Protein AF-A0A8H6X858-F1 (afdb_monomer_lite)

Radius of gyration: 14.06 Å; chains: 1; bounding box: 31×29×42 Å

pLDDT: mean 76.98, std 12.79, range [41.56, 93.25]

Organism: NCBI:txid2733690

Foldseek 3Di:
DDKDQDAQAWWKWKDDPFWIWTWDWDPDDPNFTKIKIKIWGLAAPKFFPDPQKDADDPNHGTIIGMDIDRDDHRFMWDWDWDDPVQQKIWTWIARPVPRDIHGGGIMGHPPVPDDDDPDIDMDIDD

Sequence (126 aa):
MSRAIISRSNTLLLTPASGTRGLQPRRDANGKPVLCGVFSSFIAGSTMTDKNCAGGADGGPGVSCSVKWNGVYGHQYDLEVKSNGSSVWISTAVDTVTGERIHIRSYTVPASAGGIQSSQVGFVEW

Secondary structure (DSSP, 8-state):
-EE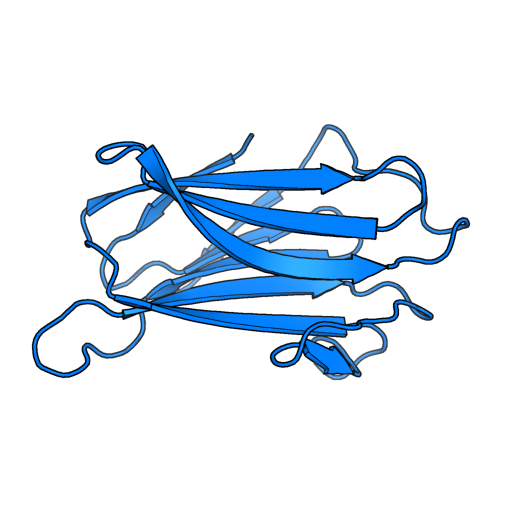EE--TT-EEEEE-TTEEEEEEEEEEETTEEEEEEEEEE--TT-B---TTEEEEETTEEEEEEEEEEE--TT-EEEEEEEE-SSSEEEEEEEETTT--EEEEEEEE--GGG----S--EEEEE-

Structure (mmCIF, N/CA/C/O backbone):
data_AF-A0A8H6X858-F1
#
_entry.id   AF-A0A8H6X858-F1
#
loop_
_atom_site.group_PDB
_atom_site.id
_atom_site.type_symbol
_atom_site.label_atom_id
_atom_site.label_alt_id
_atom_site.label_comp_id
_atom_site.label_asym_id
_atom_site.label_entity_id
_atom_site.label_seq_id
_atom_site.pdbx_PDB_ins_code
_atom_site.Cartn_x
_atom_site.Cartn_y
_atom_site.Cartn_z
_atom_site.occupancy
_atom_site.B_iso_or_equiv
_atom_site.auth_seq_id
_atom_site.auth_comp_id
_atom_site.auth_asym_id
_atom_site.auth_atom_id
_atom_site.pdbx_PDB_model_num
ATOM 1 N N . MET A 1 1 ? -9.243 5.633 -9.164 1.00 49.12 1 MET A N 1
ATOM 2 C CA . MET A 1 1 ? -9.252 5.517 -7.687 1.00 49.12 1 MET A CA 1
ATOM 3 C C . MET A 1 1 ? -10.046 4.282 -7.318 1.00 49.12 1 MET A C 1
ATOM 5 O O . MET A 1 1 ? -11.078 4.055 -7.936 1.00 49.12 1 MET A O 1
ATOM 9 N N . SER A 1 2 ? -9.559 3.493 -6.363 1.00 53.66 2 SER A N 1
ATOM 10 C CA . SER A 1 2 ? -10.304 2.360 -5.799 1.00 53.66 2 SER A CA 1
ATOM 11 C C . SER A 1 2 ? -10.755 2.689 -4.389 1.00 53.66 2 SER A C 1
ATOM 13 O O . SER A 1 2 ? -9.980 3.274 -3.632 1.00 53.66 2 SER A O 1
ATOM 15 N N . ARG A 1 3 ? -11.976 2.278 -4.047 1.00 53.69 3 ARG A N 1
ATOM 16 C CA . ARG A 1 3 ? -12.603 2.514 -2.744 1.00 53.69 3 ARG A CA 1
ATOM 17 C C . ARG A 1 3 ? -12.700 1.204 -1.973 1.00 53.69 3 ARG A C 1
ATOM 19 O O . ARG A 1 3 ? -13.053 0.185 -2.564 1.00 53.69 3 ARG A O 1
ATOM 26 N N . ALA A 1 4 ? -12.404 1.237 -0.679 1.00 56.53 4 ALA A N 1
ATOM 27 C CA . ALA A 1 4 ? -12.462 0.075 0.199 1.00 56.53 4 ALA A CA 1
ATOM 28 C C . ALA A 1 4 ? -13.241 0.408 1.472 1.00 56.53 4 ALA A C 1
ATOM 30 O O . ALA A 1 4 ? -12.915 1.384 2.141 1.00 56.53 4 ALA A O 1
ATOM 31 N N . ILE A 1 5 ? -14.219 -0.416 1.847 1.00 56.84 5 ILE A N 1
ATOM 32 C CA . ILE A 1 5 ? -14.777 -0.419 3.206 1.00 56.84 5 ILE A CA 1
ATOM 33 C C . ILE A 1 5 ? -14.198 -1.649 3.897 1.00 56.84 5 ILE A C 1
ATOM 35 O O . ILE A 1 5 ? -14.450 -2.773 3.462 1.00 56.84 5 ILE A O 1
ATOM 39 N N . ILE A 1 6 ? -13.389 -1.446 4.937 1.00 54.84 6 ILE A N 1
ATOM 40 C CA . ILE A 1 6 ? -12.726 -2.552 5.637 1.00 54.84 6 ILE A CA 1
ATOM 41 C C . ILE A 1 6 ? -13.562 -2.967 6.847 1.00 54.84 6 ILE A C 1
ATOM 43 O O . ILE A 1 6 ? -13.771 -2.188 7.781 1.00 54.84 6 ILE A O 1
ATOM 47 N N . SER A 1 7 ? -14.019 -4.218 6.830 1.00 52.16 7 SER A N 1
ATOM 48 C CA . SER A 1 7 ? -14.577 -4.917 7.989 1.00 52.16 7 SER A CA 1
ATOM 49 C C . SER A 1 7 ? -13.502 -5.814 8.622 1.00 52.16 7 SER A C 1
ATOM 51 O O . SER A 1 7 ? -12.459 -6.069 8.020 1.00 52.16 7 SER A O 1
ATOM 53 N N . ARG A 1 8 ? -13.754 -6.324 9.836 1.00 50.19 8 ARG A N 1
ATOM 54 C CA . ARG A 1 8 ? -12.832 -7.198 10.595 1.00 50.19 8 ARG A CA 1
ATOM 55 C C . ARG A 1 8 ? -12.394 -8.478 9.859 1.00 50.19 8 ARG A C 1
ATOM 57 O O . ARG A 1 8 ? -11.476 -9.135 10.336 1.00 50.19 8 ARG A O 1
ATOM 64 N N . SER A 1 9 ? -13.031 -8.828 8.742 1.00 41.56 9 SER A N 1
ATOM 65 C CA . SER A 1 9 ? -12.867 -10.122 8.072 1.00 41.56 9 SER A CA 1
ATOM 66 C C . SER A 1 9 ? -12.452 -10.026 6.602 1.00 41.56 9 SER A C 1
ATOM 68 O O . SER A 1 9 ? -12.283 -11.063 5.979 1.00 41.56 9 SER A O 1
ATOM 70 N N . ASN A 1 10 ? -12.280 -8.822 6.040 1.00 48.41 10 ASN A N 1
ATOM 71 C CA . ASN A 1 10 ? -12.105 -8.665 4.595 1.00 48.41 10 ASN A CA 1
ATOM 72 C C . ASN A 1 10 ? -10.765 -8.002 4.265 1.00 48.41 10 ASN A C 1
ATOM 74 O O . ASN A 1 10 ? -10.566 -6.818 4.546 1.00 48.41 10 ASN A O 1
ATOM 78 N N . THR A 1 11 ? -9.874 -8.745 3.609 1.00 54.16 11 THR A N 1
ATOM 79 C CA . THR A 1 11 ? -8.698 -8.186 2.934 1.00 54.16 11 THR A CA 1
ATOM 80 C C . THR A 1 11 ? -9.106 -7.708 1.550 1.00 54.16 11 THR A C 1
ATOM 82 O O . THR A 1 11 ? -9.585 -8.514 0.764 1.00 54.16 11 THR A O 1
ATOM 85 N N . LEU A 1 12 ? -8.895 -6.433 1.214 1.00 54.31 12 LEU A N 1
ATOM 86 C CA . LEU A 1 12 ? -9.036 -5.969 -0.170 1.00 54.31 12 LEU A CA 1
ATOM 87 C C . LEU A 1 12 ? -7.662 -5.912 -0.819 1.00 54.31 12 LEU A C 1
ATOM 89 O O . LEU A 1 12 ? -6.816 -5.166 -0.335 1.00 54.31 12 LEU A O 1
ATOM 93 N N . LEU A 1 13 ? -7.476 -6.604 -1.940 1.00 54.09 13 LEU A N 1
ATOM 94 C CA . LEU A 1 13 ? -6.294 -6.486 -2.792 1.00 54.09 13 LEU A CA 1
ATOM 95 C C . LEU A 1 13 ? -6.694 -6.004 -4.188 1.00 54.09 13 LEU A C 1
ATOM 97 O O . LEU A 1 13 ? -7.666 -6.468 -4.774 1.00 54.09 13 LEU A O 1
ATOM 101 N N . LEU A 1 14 ? -5.926 -5.057 -4.712 1.00 54.25 14 LEU A N 1
ATOM 102 C CA . LEU A 1 14 ? -6.027 -4.472 -6.040 1.00 54.25 14 LEU A CA 1
ATOM 103 C C . LEU A 1 14 ? -4.785 -4.862 -6.827 1.00 54.25 14 LEU A C 1
ATOM 105 O O . LEU A 1 14 ? -3.671 -4.521 -6.428 1.00 54.25 14 LEU A O 1
ATOM 109 N N . THR A 1 15 ? -4.982 -5.534 -7.950 1.00 52.56 15 THR A N 1
ATOM 110 C CA . THR A 1 15 ? -3.922 -5.945 -8.866 1.00 52.56 15 THR A CA 1
ATOM 111 C C . THR A 1 15 ? -4.066 -5.207 -10.195 1.00 52.56 15 THR A C 1
ATOM 113 O O . THR A 1 15 ? -4.979 -5.485 -10.975 1.00 52.56 15 THR A O 1
ATOM 116 N N . PRO A 1 16 ? -3.194 -4.242 -10.522 1.00 52.09 16 PRO A N 1
ATOM 117 C CA . PRO A 1 16 ? -2.705 -4.156 -11.890 1.00 52.09 16 PRO A CA 1
ATOM 118 C C . PRO A 1 16 ? -1.781 -5.361 -12.132 1.00 52.09 16 PRO A C 1
ATOM 120 O O . PRO A 1 16 ? -1.139 -5.828 -11.197 1.00 52.09 16 PRO A O 1
ATOM 123 N N . ALA A 1 17 ? -1.683 -5.862 -13.363 1.00 52.41 17 ALA A N 1
ATOM 124 C CA . ALA A 1 17 ? -0.980 -7.103 -13.739 1.00 52.41 17 ALA A CA 1
ATOM 125 C C . ALA A 1 17 ? 0.503 -7.238 -13.291 1.00 52.41 17 ALA A C 1
ATOM 127 O O . ALA A 1 17 ? 1.142 -8.247 -13.566 1.00 52.41 17 ALA A O 1
ATOM 128 N N . SER A 1 18 ? 1.067 -6.237 -12.614 1.00 63.69 18 SER A N 1
ATOM 129 C CA . SER A 1 18 ? 2.474 -6.135 -12.226 1.00 63.69 18 SER A CA 1
ATOM 130 C C . SER A 1 18 ? 2.687 -5.812 -10.734 1.00 63.69 18 SER A C 1
ATOM 132 O O . SER A 1 18 ? 3.804 -5.498 -10.330 1.00 63.69 18 SER A O 1
ATOM 134 N N . GLY A 1 19 ? 1.644 -5.882 -9.897 1.00 69.88 19 GLY A N 1
ATOM 135 C CA . GLY A 1 19 ? 1.755 -5.663 -8.451 1.00 69.88 19 GLY A CA 1
ATOM 136 C C . GLY A 1 19 ? 0.430 -5.820 -7.706 1.00 69.88 19 GLY A C 1
ATOM 137 O O . GLY A 1 19 ? -0.625 -5.941 -8.318 1.00 69.88 19 GLY A O 1
ATOM 138 N N . THR A 1 20 ? 0.466 -5.777 -6.378 1.00 71.50 20 THR A N 1
ATOM 139 C CA . THR A 1 20 ? -0.728 -5.777 -5.517 1.00 71.50 20 THR A CA 1
ATOM 140 C C . THR A 1 20 ? -0.736 -4.533 -4.644 1.00 71.50 20 THR A C 1
ATOM 142 O O . THR A 1 20 ? 0.307 -4.014 -4.257 1.00 71.50 20 THR A O 1
ATOM 145 N N . ARG A 1 21 ? -1.911 -4.040 -4.265 1.00 78.50 21 ARG A N 1
ATOM 146 C CA . ARG A 1 21 ? -2.037 -3.199 -3.070 1.00 78.50 21 ARG A CA 1
ATOM 147 C C . ARG A 1 21 ? -3.360 -3.379 -2.392 1.00 78.50 21 ARG A C 1
ATOM 149 O O . ARG A 1 21 ? -4.360 -3.633 -3.044 1.00 78.50 21 ARG A O 1
ATOM 156 N N . GLY A 1 22 ? -3.371 -3.177 -1.091 1.00 80.56 22 GLY A N 1
ATOM 157 C CA . GLY A 1 22 ? -4.539 -3.519 -0.324 1.00 80.56 22 GLY A CA 1
ATOM 158 C C . GLY A 1 22 ? -4.523 -3.043 1.100 1.00 80.56 22 GLY A C 1
ATOM 159 O O . GLY A 1 22 ? -3.533 -2.498 1.585 1.00 80.56 22 GLY A O 1
ATOM 160 N N . LEU A 1 23 ? -5.643 -3.299 1.757 1.00 83.88 23 LEU A N 1
ATOM 161 C CA . LEU A 1 23 ? -5.829 -3.122 3.185 1.00 83.88 23 LEU A CA 1
ATOM 162 C C . LEU A 1 23 ? -6.236 -4.464 3.773 1.00 83.88 23 LEU A C 1
ATOM 164 O O . LEU A 1 23 ? -7.170 -5.106 3.295 1.00 83.88 23 LEU A O 1
ATOM 168 N N . GLN A 1 24 ? -5.517 -4.864 4.810 1.00 85.56 24 GLN A N 1
ATOM 169 C CA . GLN A 1 24 ? -5.714 -6.104 5.540 1.00 85.56 24 GLN A CA 1
ATOM 170 C C . GLN A 1 24 ? -6.048 -5.763 6.995 1.00 85.56 24 GLN A C 1
ATOM 172 O O . GLN A 1 24 ? -5.217 -5.126 7.657 1.00 85.56 24 GLN A O 1
ATOM 177 N N . PRO A 1 25 ? -7.210 -6.170 7.531 1.00 84.38 25 PRO A N 1
ATOM 178 C CA . PRO A 1 25 ? -7.429 -6.126 8.968 1.00 84.38 25 PRO A CA 1
ATOM 179 C C . PRO A 1 25 ? -6.389 -7.015 9.666 1.00 84.38 25 PRO A C 1
ATOM 181 O O . PRO A 1 25 ? -6.041 -8.103 9.202 1.00 84.38 25 PRO A O 1
ATOM 184 N N . ARG A 1 26 ? -5.837 -6.539 10.780 1.00 85.50 26 ARG A N 1
ATOM 185 C CA . ARG A 1 26 ? -4.947 -7.307 11.657 1.00 85.50 26 ARG A CA 1
ATOM 186 C C . ARG A 1 26 ? -5.589 -7.423 13.030 1.00 85.50 26 ARG A C 1
ATOM 188 O O . ARG A 1 26 ? -6.529 -6.705 13.357 1.00 85.50 26 ARG A O 1
ATOM 195 N N . ARG A 1 27 ? -5.051 -8.327 13.852 1.00 84.50 27 ARG A N 1
ATOM 196 C CA . ARG A 1 27 ? -5.462 -8.436 15.252 1.00 84.50 27 ARG A CA 1
ATOM 197 C C . ARG A 1 27 ? -5.355 -7.065 15.920 1.00 84.50 27 ARG A C 1
ATOM 199 O O . ARG A 1 27 ? -4.312 -6.418 15.818 1.00 84.50 27 ARG A O 1
ATOM 206 N N . ASP A 1 28 ? -6.429 -6.674 16.599 1.00 84.94 28 ASP A N 1
ATOM 207 C CA . ASP A 1 28 ? -6.489 -5.435 17.366 1.00 84.94 28 ASP A CA 1
ATOM 208 C C . ASP A 1 28 ? -5.295 -5.352 18.333 1.00 84.94 28 ASP A C 1
ATOM 210 O O . ASP A 1 28 ? -4.882 -6.350 18.936 1.00 84.94 28 ASP A O 1
ATOM 214 N N . ALA A 1 29 ? -4.745 -4.151 18.491 1.00 85.12 29 ALA A N 1
ATOM 215 C CA . ALA A 1 29 ? -3.643 -3.873 19.404 1.00 85.12 29 ALA A CA 1
ATOM 216 C C . ALA A 1 29 ? -4.070 -2.774 20.375 1.00 85.12 29 ALA A C 1
ATOM 218 O O . ALA A 1 29 ? -4.596 -1.743 19.962 1.00 85.12 29 ALA A O 1
ATOM 219 N N . ASN A 1 30 ? -3.860 -2.993 21.676 1.00 86.19 30 ASN A N 1
ATOM 220 C CA . ASN A 1 30 ? -4.237 -2.042 22.731 1.00 86.19 30 ASN A CA 1
ATOM 221 C C . ASN A 1 30 ? -5.712 -1.591 22.645 1.00 86.19 30 ASN A C 1
ATOM 223 O O . ASN A 1 30 ? -6.023 -0.417 22.834 1.00 86.19 30 ASN A O 1
ATOM 227 N N . GLY A 1 31 ? -6.611 -2.522 22.300 1.00 83.19 31 GLY A N 1
ATOM 228 C CA . GLY A 1 31 ? -8.047 -2.259 22.151 1.00 83.19 31 GLY A CA 1
ATOM 229 C C . GLY A 1 31 ? -8.438 -1.462 20.901 1.00 83.19 31 GLY A C 1
ATOM 230 O O . GLY A 1 31 ? -9.594 -1.063 20.789 1.00 83.19 31 GLY A O 1
ATOM 231 N N . LYS A 1 32 ? -7.508 -1.217 19.967 1.00 84.25 32 LYS A N 1
ATOM 232 C CA . LYS A 1 32 ? -7.755 -0.456 18.735 1.00 84.25 32 LYS A CA 1
ATOM 233 C C . LYS A 1 32 ? -7.669 -1.349 17.492 1.00 84.25 32 LYS A C 1
ATOM 235 O O . LYS A 1 32 ? -6.786 -2.212 17.443 1.00 84.25 32 LYS A O 1
ATOM 240 N N . PRO A 1 33 ? -8.532 -1.130 16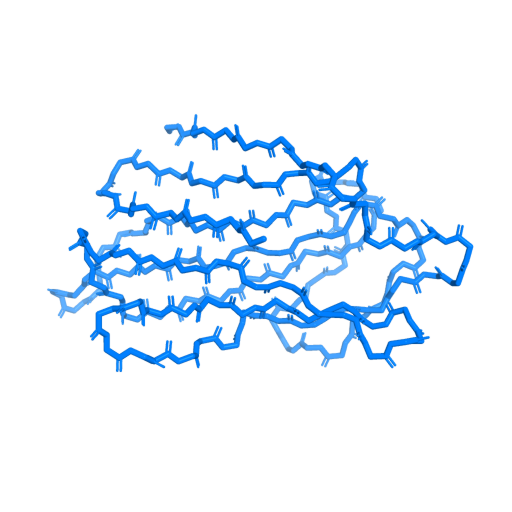.480 1.00 85.81 33 PRO A N 1
ATOM 241 C CA . PRO A 1 33 ? -8.390 -1.752 15.168 1.00 85.81 33 PRO A CA 1
ATOM 242 C C . PRO A 1 33 ? -7.020 -1.466 14.561 1.00 85.81 33 PRO A C 1
ATOM 244 O O . PRO A 1 33 ? -6.577 -0.317 14.534 1.00 85.81 33 PRO A O 1
ATOM 247 N N . VAL A 1 34 ? -6.369 -2.498 14.029 1.00 89.69 34 VAL A N 1
ATOM 248 C CA . VAL A 1 34 ? -5.112 -2.341 13.294 1.00 89.69 34 VAL A CA 1
ATOM 249 C C . VAL A 1 34 ? -5.361 -2.667 11.835 1.00 89.69 34 VAL A C 1
ATOM 251 O O . VAL A 1 34 ? -5.735 -3.788 11.493 1.00 89.69 34 VAL A O 1
ATOM 254 N N . LEU A 1 35 ? -5.109 -1.693 10.968 1.00 90.00 35 LEU A N 1
ATOM 255 C CA . LEU A 1 35 ? -5.103 -1.897 9.528 1.00 90.00 35 LEU A CA 1
ATOM 256 C C . LEU A 1 35 ? -3.664 -2.064 9.056 1.00 90.00 35 LEU A C 1
ATOM 258 O O . LEU A 1 35 ? -2.756 -1.381 9.530 1.00 90.00 35 LEU A O 1
ATOM 262 N N . CYS A 1 36 ? -3.457 -2.993 8.128 1.00 89.81 36 CYS A N 1
ATOM 263 C CA . CYS A 1 36 ? -2.198 -3.178 7.432 1.00 89.81 36 CYS A CA 1
ATOM 264 C C . CYS A 1 36 ? -2.381 -2.848 5.955 1.00 89.81 36 CYS A C 1
ATOM 266 O O . CYS A 1 36 ? -3.058 -3.571 5.230 1.00 89.81 36 CYS A O 1
ATOM 268 N N . GLY A 1 37 ? -1.748 -1.775 5.507 1.00 88.44 37 GLY A N 1
ATOM 269 C CA . GLY A 1 37 ? -1.628 -1.458 4.095 1.00 88.44 37 GLY A CA 1
ATOM 270 C C . GLY A 1 37 ? -0.525 -2.304 3.490 1.00 88.44 37 GLY A C 1
ATOM 271 O O . GLY A 1 37 ? 0.569 -2.363 4.053 1.00 88.44 37 GLY A O 1
ATOM 272 N N . VAL A 1 38 ? -0.806 -2.951 2.368 1.00 87.88 38 VAL A N 1
ATOM 273 C CA . VAL A 1 38 ? 0.176 -3.703 1.586 1.00 87.88 38 VAL A CA 1
ATOM 274 C C . VAL A 1 38 ? 0.327 -3.062 0.218 1.00 87.88 38 VAL A C 1
ATOM 276 O O . VAL A 1 38 ? -0.642 -2.554 -0.349 1.00 87.88 38 VAL A O 1
ATOM 279 N N . PHE A 1 39 ? 1.551 -3.043 -0.294 1.00 86.56 39 PHE A N 1
ATOM 280 C CA . PHE A 1 39 ? 1.854 -2.565 -1.633 1.00 86.56 39 PHE A CA 1
ATOM 281 C C . PHE A 1 39 ? 3.067 -3.313 -2.173 1.00 86.56 39 PHE A C 1
ATOM 283 O O . PHE A 1 39 ? 4.173 -3.127 -1.674 1.00 86.56 39 PHE A O 1
ATOM 290 N N . SER A 1 40 ? 2.863 -4.141 -3.187 1.00 85.19 40 SER A N 1
ATOM 291 C CA . SER A 1 40 ? 3.917 -4.942 -3.794 1.00 85.19 40 SER A CA 1
ATOM 292 C C . SER A 1 40 ? 4.031 -4.670 -5.289 1.00 85.19 40 SER A C 1
ATOM 294 O O . SER A 1 40 ? 3.064 -4.295 -5.956 1.00 85.19 40 SER A O 1
ATOM 296 N N . SER A 1 41 ? 5.239 -4.847 -5.805 1.00 84.94 41 SER A N 1
ATOM 297 C CA . SER A 1 41 ? 5.576 -4.916 -7.222 1.00 84.94 41 SER A CA 1
ATOM 298 C C . SER A 1 41 ? 6.089 -6.317 -7.507 1.00 84.94 41 SER A C 1
ATOM 300 O O . SER A 1 41 ? 6.969 -6.789 -6.790 1.00 84.94 41 SER A O 1
ATOM 302 N N . PHE A 1 42 ? 5.595 -6.944 -8.570 1.00 83.69 42 PHE A N 1
ATOM 303 C CA . PHE A 1 42 ? 6.127 -8.206 -9.100 1.00 83.69 42 PHE A CA 1
ATOM 304 C C . PHE A 1 42 ? 7.129 -7.973 -10.240 1.00 83.69 42 PHE A C 1
ATOM 306 O O . PHE A 1 42 ? 7.561 -8.904 -10.916 1.00 83.69 42 PHE A O 1
ATOM 313 N N . ILE A 1 43 ? 7.483 -6.710 -10.497 1.00 81.88 43 ILE A N 1
ATOM 314 C CA . ILE A 1 43 ? 8.374 -6.337 -11.591 1.00 81.88 43 ILE A CA 1
ATOM 315 C C . ILE A 1 43 ? 9.819 -6.539 -11.142 1.00 81.88 43 ILE A C 1
ATOM 317 O O . ILE A 1 43 ? 10.307 -5.856 -10.234 1.00 81.88 43 ILE A O 1
ATOM 321 N N . ALA A 1 44 ? 10.524 -7.447 -11.814 1.00 83.56 44 ALA A N 1
ATOM 322 C CA . ALA A 1 44 ? 11.952 -7.650 -11.612 1.00 83.56 44 ALA A CA 1
ATOM 323 C C . ALA A 1 44 ? 12.738 -6.349 -11.851 1.00 83.56 44 ALA A C 1
ATOM 325 O O . ALA A 1 44 ? 12.452 -5.598 -12.780 1.00 83.56 44 ALA A O 1
ATOM 326 N N . GLY A 1 45 ? 13.726 -6.075 -10.996 1.00 82.50 45 GLY A N 1
ATOM 327 C CA . GLY A 1 45 ? 14.482 -4.818 -11.027 1.00 82.50 45 GLY A CA 1
ATOM 328 C C . GLY A 1 45 ? 13.787 -3.643 -10.332 1.00 82.50 45 GLY A C 1
ATOM 329 O O . GLY A 1 45 ? 14.328 -2.539 -10.342 1.00 82.50 45 GLY A O 1
ATOM 330 N N . SER A 1 46 ? 12.622 -3.858 -9.706 1.00 85.62 46 SER A N 1
ATOM 331 C CA . SER A 1 46 ? 12.055 -2.864 -8.792 1.00 85.62 46 SER A CA 1
ATOM 332 C C . SER A 1 46 ? 12.994 -2.633 -7.609 1.00 85.62 46 SER A C 1
ATOM 334 O O . SER A 1 46 ? 13.552 -3.577 -7.052 1.00 85.62 46 SER A O 1
ATOM 336 N N . THR A 1 47 ? 13.149 -1.375 -7.215 1.00 85.25 47 THR A N 1
ATOM 337 C CA . THR A 1 47 ? 13.979 -0.955 -6.083 1.00 85.25 47 THR A CA 1
ATOM 338 C C . THR A 1 47 ? 13.145 -0.173 -5.080 1.00 85.25 47 THR A C 1
ATOM 340 O O . THR A 1 47 ? 12.063 0.326 -5.391 1.00 85.25 47 THR A O 1
ATOM 343 N N . MET A 1 48 ? 13.634 -0.072 -3.852 1.00 81.56 48 MET A N 1
ATOM 344 C CA . MET A 1 48 ? 12.930 0.570 -2.753 1.00 81.56 48 MET A CA 1
ATOM 345 C C . MET A 1 48 ? 13.901 1.335 -1.868 1.00 81.56 48 MET A C 1
ATOM 347 O O . MET A 1 48 ? 15.026 0.902 -1.633 1.00 81.56 48 MET A O 1
ATOM 351 N N . THR A 1 49 ? 13.436 2.467 -1.356 1.00 72.31 49 THR A N 1
ATOM 352 C CA . THR A 1 49 ? 14.150 3.289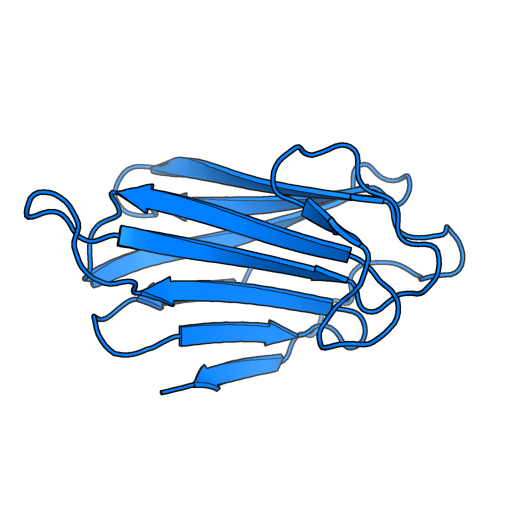 -0.367 1.00 72.31 49 THR A CA 1
ATOM 353 C C . THR A 1 49 ? 13.435 3.304 0.983 1.00 72.31 49 THR A C 1
ATOM 355 O O . THR A 1 49 ? 13.958 3.813 1.971 1.00 72.31 49 THR A O 1
ATOM 358 N N . ASP A 1 50 ? 12.234 2.732 1.039 1.00 75.81 50 ASP A N 1
ATOM 359 C CA . ASP A 1 50 ? 11.342 2.795 2.183 1.00 75.81 50 ASP A CA 1
ATOM 360 C C . ASP A 1 50 ? 11.639 1.687 3.206 1.00 75.81 50 ASP A C 1
ATOM 362 O O . ASP A 1 50 ? 11.674 0.501 2.879 1.00 75.81 50 ASP A O 1
ATOM 366 N N . LYS A 1 51 ? 11.771 2.056 4.486 1.00 81.12 51 LYS A N 1
ATOM 367 C CA . LYS A 1 51 ? 12.243 1.157 5.563 1.00 81.12 51 LYS A CA 1
ATOM 368 C C . LYS A 1 51 ? 11.353 -0.058 5.863 1.00 81.12 51 LYS A C 1
ATOM 370 O O . LYS A 1 51 ? 11.764 -0.941 6.605 1.00 81.12 51 LYS A O 1
ATOM 375 N N . ASN A 1 52 ? 10.113 -0.069 5.372 1.00 81.38 52 ASN A N 1
ATOM 376 C CA . ASN A 1 52 ? 9.181 -1.188 5.570 1.00 81.38 52 ASN A CA 1
ATOM 377 C C . ASN A 1 52 ? 8.889 -1.935 4.262 1.00 81.38 52 ASN A C 1
ATOM 379 O O . ASN A 1 52 ? 7.848 -2.584 4.136 1.00 81.38 52 ASN A O 1
ATOM 383 N N . CYS A 1 53 ? 9.783 -1.791 3.286 1.00 85.19 53 CYS A N 1
ATOM 384 C CA . CYS A 1 53 ? 9.805 -2.586 2.075 1.00 85.19 53 CYS A CA 1
ATOM 385 C C . CYS A 1 53 ? 10.924 -3.624 2.161 1.00 85.19 53 CYS A C 1
ATOM 387 O O . CYS A 1 53 ? 12.014 -3.341 2.654 1.00 85.19 53 CYS A O 1
ATOM 389 N N . ALA A 1 54 ? 10.650 -4.817 1.655 1.00 85.31 54 ALA A 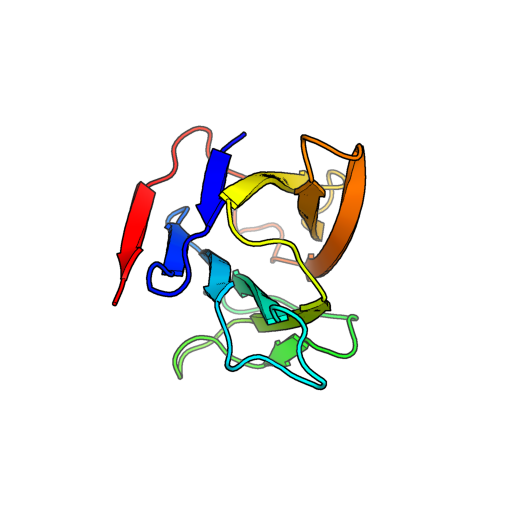N 1
ATOM 390 C CA . ALA A 1 54 ? 11.601 -5.907 1.534 1.00 85.31 54 ALA A CA 1
ATOM 391 C C . ALA A 1 54 ? 11.699 -6.355 0.074 1.00 85.31 54 ALA A C 1
ATOM 393 O O . ALA A 1 54 ? 10.773 -6.155 -0.718 1.00 85.31 54 ALA A O 1
ATOM 394 N N . GLY A 1 55 ? 12.858 -6.910 -0.285 1.00 84.38 55 GLY A N 1
ATOM 395 C CA . GLY A 1 55 ? 13.087 -7.454 -1.617 1.00 84.38 55 GLY A CA 1
ATOM 396 C C . GLY A 1 55 ? 12.277 -8.729 -1.812 1.00 84.38 55 GLY A C 1
ATOM 397 O O . GLY A 1 55 ? 12.148 -9.533 -0.890 1.00 84.38 55 GLY A O 1
ATOM 398 N N . GLY A 1 56 ? 11.759 -8.899 -3.020 1.00 78.56 56 GLY A N 1
ATOM 399 C CA . GLY A 1 56 ? 10.888 -10.000 -3.397 1.00 78.56 56 GLY A CA 1
ATOM 400 C C . GLY A 1 56 ? 9.408 -9.736 -3.122 1.00 78.56 56 GLY A C 1
ATOM 401 O O . GLY A 1 56 ? 9.023 -8.919 -2.280 1.00 78.56 56 GLY A O 1
ATOM 402 N N . ALA A 1 57 ? 8.564 -10.434 -3.871 1.00 77.06 57 ALA A N 1
ATOM 403 C CA . ALA A 1 57 ? 7.120 -10.415 -3.711 1.00 77.06 57 ALA A CA 1
ATOM 404 C C . ALA A 1 57 ? 6.555 -11.805 -3.991 1.00 77.06 57 ALA A C 1
ATOM 406 O O . ALA A 1 57 ? 6.863 -12.404 -5.017 1.00 77.06 57 ALA A O 1
ATOM 407 N N . ASP A 1 58 ? 5.809 -12.340 -3.023 1.00 70.00 58 ASP A N 1
ATOM 408 C CA . ASP A 1 58 ? 5.226 -13.689 -3.043 1.00 70.00 58 ASP A CA 1
ATOM 409 C C . ASP A 1 58 ? 6.238 -14.801 -3.392 1.00 70.00 58 ASP A C 1
ATOM 411 O O . ASP A 1 58 ? 5.948 -15.746 -4.119 1.00 70.00 58 ASP A O 1
ATOM 415 N N . GLY A 1 59 ? 7.470 -14.674 -2.882 1.00 74.06 59 GLY A N 1
ATOM 416 C CA . GLY A 1 59 ? 8.572 -15.612 -3.142 1.00 74.06 59 GLY A CA 1
ATOM 417 C C . GLY A 1 59 ? 9.276 -15.425 -4.493 1.00 74.06 59 GLY A C 1
ATOM 418 O O . GLY A 1 59 ? 10.276 -16.091 -4.753 1.00 74.06 59 GLY A O 1
ATOM 419 N N . GLY A 1 60 ? 8.794 -14.508 -5.334 1.00 80.69 60 GLY A N 1
ATOM 420 C CA . GLY A 1 60 ? 9.383 -14.136 -6.617 1.00 80.69 60 GLY A CA 1
ATOM 421 C C . GLY A 1 60 ? 10.146 -12.803 -6.589 1.00 80.69 60 GLY A C 1
ATOM 422 O O . GLY A 1 60 ? 10.275 -12.165 -5.539 1.00 80.69 60 GLY A O 1
ATOM 423 N N . PRO A 1 61 ? 10.671 -12.359 -7.746 1.00 81.88 61 PRO A N 1
ATOM 424 C CA . PRO A 1 61 ? 11.345 -11.070 -7.879 1.00 81.88 61 PRO A CA 1
ATOM 425 C C . PRO A 1 61 ? 10.372 -9.901 -7.674 1.00 81.88 61 PRO A C 1
ATOM 427 O O . PRO A 1 61 ? 9.193 -9.993 -8.002 1.00 81.88 61 PRO A O 1
ATOM 430 N N . GLY A 1 62 ? 10.883 -8.775 -7.171 1.00 85.62 62 GLY A N 1
ATOM 431 C CA . GLY A 1 62 ? 10.084 -7.570 -6.967 1.00 85.62 62 GLY A CA 1
ATOM 432 C C . GLY A 1 62 ? 10.338 -6.908 -5.620 1.00 85.62 62 GLY A C 1
ATOM 433 O O . GLY A 1 62 ? 11.429 -7.018 -5.061 1.00 85.62 62 GLY A O 1
ATOM 434 N N . VAL A 1 63 ? 9.328 -6.210 -5.112 1.00 87.25 63 VAL A N 1
ATOM 435 C CA . VAL A 1 63 ? 9.365 -5.498 -3.829 1.00 87.25 63 VAL A CA 1
ATOM 436 C C . VAL A 1 63 ? 8.038 -5.703 -3.124 1.00 87.25 63 VAL A C 1
ATOM 438 O O . VAL A 1 63 ? 6.993 -5.529 -3.743 1.00 87.25 63 VAL A O 1
ATOM 441 N N . SER A 1 64 ? 8.071 -5.986 -1.826 1.00 88.12 64 SER A N 1
ATOM 442 C CA . SER A 1 64 ? 6.879 -6.019 -0.979 1.00 88.12 64 SER A CA 1
ATOM 443 C C . SER A 1 64 ? 6.988 -5.007 0.137 1.00 88.12 64 SER A C 1
ATOM 445 O O . SER A 1 64 ? 7.945 -5.022 0.907 1.00 88.12 64 SER A O 1
ATOM 447 N N . CYS A 1 65 ? 5.984 -4.152 0.262 1.00 88.12 65 CYS A N 1
ATOM 448 C CA . CYS A 1 65 ? 5.920 -3.128 1.286 1.00 88.12 65 CYS A CA 1
ATOM 449 C C . CYS A 1 65 ? 4.690 -3.312 2.166 1.00 88.12 65 CYS A C 1
ATOM 451 O O . CYS A 1 65 ? 3.600 -3.614 1.675 1.00 88.12 65 CYS A O 1
ATOM 453 N N . SER A 1 66 ? 4.838 -3.053 3.465 1.00 88.88 66 SER A N 1
ATOM 454 C CA . SER A 1 66 ? 3.683 -2.987 4.358 1.00 88.88 66 SER A CA 1
ATOM 455 C C . SER A 1 66 ? 3.812 -1.919 5.440 1.00 88.88 66 SER A C 1
ATOM 457 O O . SER A 1 66 ? 4.906 -1.548 5.867 1.00 88.88 66 SER A O 1
ATOM 459 N N . VAL A 1 67 ? 2.674 -1.399 5.891 1.00 90.88 67 VAL A N 1
ATOM 460 C CA . VAL A 1 67 ? 2.595 -0.529 7.067 1.00 90.88 67 VAL A CA 1
ATOM 461 C C . VAL A 1 67 ? 1.382 -0.893 7.896 1.00 90.88 67 VAL A C 1
ATOM 463 O O . VAL A 1 67 ? 0.320 -1.165 7.348 1.00 90.88 67 VAL A O 1
ATOM 466 N N . LYS A 1 68 ? 1.537 -0.859 9.219 1.00 91.19 68 LYS A N 1
ATOM 467 C CA . LYS A 1 68 ? 0.433 -0.986 10.167 1.00 91.19 68 LYS A CA 1
ATOM 468 C C . LYS A 1 68 ? 0.141 0.367 10.801 1.00 91.19 68 LYS A C 1
ATOM 470 O O . LYS A 1 68 ? 1.077 1.078 11.164 1.00 91.19 68 LYS A O 1
ATOM 475 N N . TRP A 1 69 ? -1.133 0.692 10.965 1.00 90.94 69 TRP A N 1
ATOM 476 C CA . TRP A 1 69 ? -1.590 1.844 11.739 1.00 90.94 69 TRP A CA 1
ATOM 477 C C . TRP A 1 69 ? -2.876 1.502 12.489 1.00 90.94 69 TRP A C 1
ATOM 479 O O . TRP A 1 69 ? -3.544 0.511 12.183 1.00 90.94 69 TRP A O 1
ATOM 489 N N . ASN A 1 70 ? -3.214 2.331 13.475 1.00 91.38 70 ASN A N 1
ATOM 490 C CA . ASN A 1 70 ? -4.502 2.240 14.150 1.00 91.38 70 ASN A CA 1
ATOM 491 C C . ASN A 1 70 ? -5.560 2.875 13.244 1.00 91.38 70 ASN A C 1
ATOM 493 O O . ASN A 1 70 ? -5.586 4.095 13.111 1.00 91.38 70 ASN A O 1
ATOM 497 N N . GLY A 1 71 ? -6.374 2.049 12.592 1.00 86.00 71 GLY A N 1
ATOM 498 C CA . GLY A 1 71 ? -7.465 2.502 11.727 1.00 86.00 71 GLY A CA 1
ATOM 499 C C . GLY A 1 71 ? -8.816 2.446 12.433 1.00 86.00 71 GLY A C 1
ATOM 500 O O . GLY A 1 71 ? -8.899 2.136 13.623 1.00 86.00 71 GLY A O 1
ATOM 501 N N . VAL A 1 72 ? -9.889 2.698 11.685 1.00 86.81 72 VAL A N 1
ATOM 502 C CA . VAL A 1 72 ? -11.264 2.548 12.175 1.00 86.81 72 VAL A CA 1
ATOM 503 C C . VAL A 1 72 ? -12.023 1.603 11.250 1.00 86.81 72 VAL A C 1
ATOM 505 O O . VAL A 1 72 ? -12.125 1.831 10.047 1.00 86.81 72 VAL A O 1
ATOM 508 N N . TYR A 1 73 ? -12.550 0.505 11.798 1.00 82.19 73 TYR A N 1
ATOM 509 C CA . TYR A 1 73 ? -13.394 -0.401 11.016 1.00 82.19 73 TYR A CA 1
ATOM 510 C C . TYR A 1 73 ? -14.694 0.294 10.603 1.00 82.19 73 TYR A C 1
ATOM 512 O O . TYR A 1 73 ? -15.265 1.061 11.373 1.00 82.19 73 TYR A O 1
ATOM 520 N N . GLY A 1 74 ? -15.169 0.005 9.391 1.00 80.38 74 GLY A N 1
ATOM 521 C CA . GLY A 1 74 ? -16.367 0.630 8.825 1.00 80.38 74 GLY A CA 1
ATOM 522 C C . GLY A 1 74 ? -16.131 2.004 8.193 1.00 80.38 74 GLY A C 1
ATOM 523 O O . GLY A 1 74 ? -16.988 2.460 7.439 1.00 80.38 74 GLY A O 1
ATOM 524 N N . HIS A 1 75 ? -14.973 2.636 8.413 1.00 87.31 75 HIS A N 1
ATOM 525 C CA . HIS A 1 75 ? -14.567 3.775 7.593 1.00 87.31 75 HIS A CA 1
ATOM 526 C C . HIS A 1 75 ? -14.256 3.308 6.169 1.00 87.31 75 HIS A C 1
ATOM 528 O O . HIS A 1 75 ? -13.747 2.202 5.942 1.00 87.31 75 HIS A O 1
ATOM 534 N N . GLN A 1 76 ? -14.561 4.177 5.208 1.00 84.00 76 GLN A N 1
ATOM 535 C CA . GLN A 1 76 ? -14.115 3.996 3.840 1.00 84.00 76 GLN A CA 1
ATOM 536 C C . GLN A 1 76 ? -12.715 4.597 3.681 1.00 84.00 76 GLN A C 1
ATOM 538 O O . GLN A 1 76 ? -12.440 5.710 4.128 1.00 84.00 76 GLN A O 1
ATOM 543 N N . TYR A 1 77 ? -11.843 3.844 3.019 1.00 85.38 77 TYR A N 1
ATOM 544 C CA . TYR A 1 77 ? -10.497 4.260 2.667 1.00 85.38 77 TYR A CA 1
ATOM 545 C C . TYR A 1 77 ? -10.315 4.227 1.150 1.00 85.38 77 TYR A C 1
ATOM 547 O O . TYR A 1 77 ? -10.537 3.198 0.502 1.00 85.38 77 TYR A O 1
ATOM 555 N N . ASP A 1 78 ? -9.866 5.342 0.584 1.00 85.88 78 ASP A N 1
ATOM 556 C CA . ASP A 1 78 ? -9.471 5.429 -0.816 1.00 85.88 78 ASP A CA 1
ATOM 557 C C . ASP A 1 78 ? -7.989 5.053 -0.943 1.00 85.88 78 ASP A C 1
ATOM 559 O O . ASP A 1 78 ? -7.123 5.611 -0.266 1.00 85.88 78 ASP A O 1
ATOM 563 N N . LEU A 1 79 ? -7.686 4.088 -1.816 1.00 82.50 79 LEU A N 1
ATOM 564 C CA . LEU A 1 79 ? -6.312 3.685 -2.116 1.00 82.50 79 LEU A CA 1
ATOM 565 C C . LEU A 1 79 ? -5.816 4.441 -3.346 1.00 82.50 79 LEU A C 1
ATOM 567 O O . LEU A 1 79 ? -6.148 4.117 -4.493 1.00 82.50 79 LEU A O 1
ATOM 571 N N . GLU A 1 80 ? -5.005 5.462 -3.098 1.00 84.31 80 GLU A N 1
ATOM 572 C CA . GLU A 1 80 ? -4.361 6.262 -4.129 1.00 84.31 80 GLU A CA 1
ATOM 573 C C . GLU A 1 80 ? -3.001 5.676 -4.495 1.00 84.31 80 GLU A C 1
ATOM 575 O O . GLU A 1 80 ? -2.181 5.408 -3.616 1.00 84.31 80 GLU A O 1
ATOM 580 N N . VAL A 1 81 ? -2.719 5.581 -5.798 1.00 79.12 81 VAL A N 1
ATOM 581 C CA . VAL A 1 81 ? -1.336 5.526 -6.273 1.00 79.12 81 VAL A CA 1
ATOM 582 C C . VAL A 1 81 ? -1.061 6.603 -7.283 1.00 79.12 81 VAL A C 1
ATOM 584 O O . VAL A 1 81 ? -1.840 6.832 -8.207 1.00 79.12 81 VAL A O 1
ATOM 587 N N . LYS A 1 82 ? 0.082 7.248 -7.085 1.00 81.38 82 LYS A N 1
ATOM 588 C CA . LYS A 1 82 ? 0.611 8.271 -7.974 1.00 81.38 82 LYS A CA 1
ATOM 589 C C . LYS A 1 82 ? 1.985 7.846 -8.447 1.00 81.38 82 LYS A C 1
ATOM 591 O O . LYS A 1 82 ? 2.733 7.228 -7.689 1.00 81.38 82 LYS A O 1
ATOM 596 N N . SER A 1 83 ? 2.309 8.212 -9.682 1.00 75.44 83 SER A N 1
ATOM 597 C CA . SER A 1 83 ? 3.691 8.220 -10.136 1.00 75.44 83 SER A CA 1
ATOM 598 C C . SER A 1 83 ? 4.210 9.648 -10.216 1.00 75.44 83 SER A C 1
ATOM 600 O O . SER A 1 83 ? 3.469 10.551 -10.595 1.00 75.44 83 SER A O 1
ATOM 602 N N . ASN A 1 84 ? 5.480 9.858 -9.874 1.00 71.69 84 ASN A N 1
ATOM 603 C CA . ASN A 1 84 ? 6.169 11.143 -10.038 1.00 71.69 84 ASN A CA 1
ATOM 604 C C . ASN A 1 84 ? 6.707 11.356 -11.474 1.00 71.69 84 ASN A C 1
ATOM 606 O O . ASN A 1 84 ? 7.673 12.090 -11.668 1.00 71.69 84 ASN A O 1
ATOM 610 N N . GLY A 1 85 ? 6.145 10.664 -12.470 1.00 60.97 85 GLY A N 1
ATOM 611 C CA . GLY A 1 85 ? 6.548 10.765 -13.876 1.00 60.97 85 GLY A CA 1
ATOM 612 C C . GLY A 1 85 ? 7.838 10.022 -14.247 1.00 60.97 85 GLY A C 1
ATOM 613 O O . GLY A 1 85 ? 8.189 10.004 -15.420 1.00 60.97 85 GLY A O 1
ATOM 614 N N . SER A 1 86 ? 8.533 9.392 -13.291 1.00 63.12 86 SER A N 1
ATOM 615 C CA . SER A 1 86 ? 9.862 8.784 -13.503 1.00 63.12 86 SER A CA 1
ATOM 616 C C . SER A 1 86 ? 9.986 7.342 -12.999 1.00 63.12 86 SER A C 1
ATOM 618 O O . SER A 1 86 ? 11.088 6.839 -12.813 1.00 63.12 86 SER A O 1
ATOM 620 N N . SER A 1 87 ? 8.860 6.631 -12.876 1.00 74.62 87 SER A N 1
ATOM 621 C CA . SER A 1 87 ? 8.770 5.222 -12.434 1.00 74.62 87 SER A CA 1
ATOM 622 C C . SER A 1 87 ? 8.740 5.005 -10.918 1.00 74.62 87 SER A C 1
ATOM 624 O O . SER A 1 87 ? 8.645 3.865 -10.470 1.00 74.62 87 SER A O 1
ATOM 626 N N . VAL A 1 88 ? 8.725 6.068 -10.107 1.00 80.25 88 VAL A N 1
ATOM 627 C CA . VAL A 1 88 ? 8.419 5.935 -8.673 1.00 80.25 88 VAL A CA 1
ATOM 628 C C . VAL A 1 88 ? 6.915 5.850 -8.511 1.00 80.25 88 VAL A C 1
ATOM 630 O O . VAL A 1 88 ? 6.199 6.712 -9.021 1.00 80.25 88 VAL A O 1
ATOM 633 N N . TRP A 1 89 ? 6.431 4.809 -7.845 1.00 82.88 89 TRP A N 1
ATOM 634 C CA . TRP A 1 89 ? 5.025 4.601 -7.528 1.00 82.88 89 TRP A CA 1
ATOM 635 C C . TRP A 1 89 ? 4.837 4.759 -6.026 1.00 82.88 89 TRP A C 1
ATOM 637 O O . TRP A 1 89 ? 5.536 4.136 -5.232 1.00 82.88 89 TRP A O 1
ATOM 647 N N . ILE A 1 90 ? 3.891 5.606 -5.634 1.00 84.31 90 ILE A N 1
ATOM 648 C CA . ILE A 1 90 ? 3.643 5.983 -4.243 1.00 84.31 90 ILE A CA 1
ATOM 649 C C . ILE A 1 90 ? 2.223 5.585 -3.881 1.00 84.31 90 ILE A C 1
ATOM 651 O O . ILE A 1 90 ? 1.291 6.068 -4.519 1.00 84.31 90 ILE A O 1
ATOM 655 N N . SER A 1 91 ? 2.062 4.762 -2.846 1.00 84.31 91 SER A N 1
ATOM 656 C CA . SER A 1 91 ? 0.768 4.311 -2.329 1.00 84.31 91 SER A CA 1
ATOM 657 C C . SER A 1 91 ? 0.374 5.042 -1.056 1.00 84.31 91 SER A C 1
ATOM 659 O O . SER A 1 91 ? 1.182 5.221 -0.142 1.00 84.31 91 SER A O 1
ATOM 661 N N . THR A 1 92 ? -0.875 5.496 -1.006 1.00 88.19 92 THR A N 1
ATOM 662 C CA . THR A 1 92 ? -1.467 6.212 0.129 1.00 88.19 92 THR A CA 1
ATOM 663 C C . THR A 1 92 ? -2.879 5.691 0.377 1.00 88.19 92 THR A C 1
ATOM 665 O O . THR A 1 92 ? -3.668 5.605 -0.561 1.00 88.19 92 THR A O 1
ATOM 668 N N . ALA A 1 93 ? -3.203 5.374 1.630 1.00 88.81 93 ALA A N 1
ATOM 669 C CA . ALA A 1 93 ? -4.586 5.206 2.066 1.00 88.81 93 ALA A CA 1
ATOM 670 C C . ALA A 1 93 ? -5.124 6.546 2.562 1.00 88.81 93 ALA A C 1
ATOM 672 O O . ALA A 1 93 ? -4.452 7.239 3.323 1.00 88.81 93 ALA A O 1
ATOM 673 N N . VAL A 1 94 ? -6.324 6.909 2.128 1.00 90.50 94 VAL A N 1
ATOM 674 C CA . VAL A 1 94 ? -6.998 8.142 2.532 1.00 90.50 94 VAL A CA 1
ATOM 675 C C . VAL A 1 94 ? -8.287 7.771 3.237 1.00 90.50 94 VAL A C 1
ATOM 677 O O . VAL A 1 94 ? -9.174 7.206 2.606 1.00 90.50 94 VAL A O 1
ATOM 680 N N . ASP A 1 95 ? -8.387 8.065 4.528 1.00 91.25 95 ASP A N 1
ATOM 681 C CA . ASP A 1 95 ? -9.644 7.941 5.264 1.00 91.25 95 ASP A CA 1
ATOM 682 C C . ASP A 1 95 ? -10.626 8.982 4.717 1.00 91.25 95 ASP A C 1
ATOM 684 O O . ASP A 1 95 ? -10.382 10.184 4.812 1.00 91.25 95 ASP A O 1
ATOM 688 N N . THR A 1 96 ? -11.726 8.551 4.103 1.00 88.81 96 THR A N 1
ATOM 689 C CA . THR A 1 96 ? -12.667 9.492 3.479 1.00 88.81 96 THR A CA 1
ATOM 690 C C . THR A 1 96 ? -13.570 10.184 4.497 1.00 88.81 96 THR A C 1
ATOM 692 O O . THR A 1 96 ? -14.269 11.126 4.134 1.00 88.81 96 THR A O 1
ATOM 695 N N . VAL A 1 97 ? -13.596 9.707 5.746 1.00 90.81 97 VAL A N 1
ATOM 696 C CA . VAL A 1 97 ? -14.368 10.302 6.842 1.00 90.81 97 VAL A CA 1
ATOM 697 C C . VAL A 1 97 ? -13.574 11.438 7.480 1.00 90.81 97 VAL A C 1
ATOM 699 O O . VAL A 1 97 ? -14.122 12.513 7.708 1.00 90.81 97 VAL A O 1
ATOM 702 N N . THR A 1 98 ? -12.284 11.220 7.754 1.00 93.12 98 THR A N 1
ATOM 703 C CA . THR A 1 98 ? -11.431 12.202 8.454 1.00 93.12 98 THR A CA 1
ATOM 704 C C . THR A 1 98 ? -10.548 13.030 7.519 1.00 93.12 98 THR A C 1
ATOM 706 O O . THR A 1 98 ? -10.055 14.085 7.914 1.00 93.12 98 THR A O 1
ATOM 709 N N . GLY A 1 99 ? -10.318 12.561 6.291 1.00 91.69 99 GLY A N 1
ATOM 710 C CA . GLY A 1 99 ? -9.331 13.120 5.367 1.00 91.69 99 GLY A CA 1
ATOM 711 C C . GLY A 1 99 ? -7.885 12.732 5.694 1.00 91.69 99 GLY A C 1
ATOM 712 O O . GLY A 1 99 ? -6.966 13.204 5.020 1.00 91.69 99 GLY A O 1
ATOM 713 N N . GLU A 1 100 ? -7.654 11.890 6.708 1.00 93.25 100 GLU A N 1
ATOM 714 C CA . GLU A 1 100 ? -6.314 11.453 7.096 1.00 93.25 100 GLU A CA 1
ATOM 715 C C . GLU A 1 100 ? -5.635 10.688 5.954 1.00 93.25 100 GLU A C 1
ATOM 717 O O . GLU A 1 100 ? -6.219 9.799 5.332 1.00 93.25 100 GLU A O 1
ATOM 722 N N . ARG A 1 101 ? -4.372 11.031 5.680 1.00 92.12 101 ARG A N 1
ATOM 723 C CA . ARG A 1 101 ? -3.571 10.430 4.611 1.00 92.12 101 ARG A CA 1
ATOM 724 C C . ARG A 1 101 ? -2.456 9.589 5.213 1.00 92.12 101 ARG A C 1
ATOM 726 O O . ARG A 1 101 ? -1.470 10.114 5.722 1.00 92.12 101 ARG A O 1
ATOM 733 N N . ILE A 1 102 ? -2.588 8.276 5.092 1.00 90.94 102 ILE A N 1
ATOM 734 C CA . ILE A 1 102 ? -1.615 7.299 5.557 1.00 90.94 102 ILE A CA 1
ATOM 735 C C . ILE A 1 102 ? -0.716 6.925 4.385 1.00 90.94 102 ILE A C 1
ATOM 737 O O . ILE A 1 102 ? -1.124 6.220 3.459 1.00 90.94 102 ILE A O 1
ATOM 741 N N . HIS A 1 103 ? 0.531 7.389 4.422 1.00 88.25 103 HIS A N 1
ATOM 742 C CA . HIS A 1 103 ? 1.531 6.971 3.448 1.00 88.25 103 HIS A CA 1
ATOM 743 C C . HIS A 1 103 ? 1.844 5.479 3.639 1.00 88.25 103 HIS A C 1
ATOM 745 O O . HIS A 1 103 ? 2.465 5.092 4.638 1.00 88.25 103 HIS A O 1
ATOM 751 N N . ILE A 1 104 ? 1.403 4.651 2.682 1.00 81.88 104 ILE A N 1
ATOM 752 C CA . ILE A 1 104 ? 1.610 3.205 2.726 1.00 81.88 104 ILE A CA 1
ATOM 753 C C . ILE A 1 104 ? 3.080 2.927 2.481 1.00 81.88 104 ILE A C 1
ATOM 755 O O . ILE A 1 104 ? 3.718 2.510 3.434 1.00 81.88 104 ILE A O 1
ATOM 759 N N . ARG A 1 105 ? 3.607 3.202 1.278 1.00 81.75 105 ARG A N 1
ATOM 760 C CA . ARG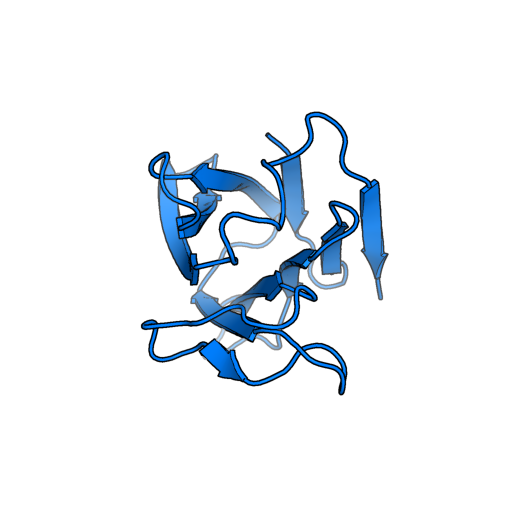 A 1 105 ? 5.042 3.198 0.906 1.00 81.75 105 ARG A CA 1
ATOM 761 C C . ARG A 1 105 ? 5.230 3.632 -0.555 1.00 81.75 105 ARG A C 1
ATOM 763 O O . ARG A 1 105 ? 4.253 3.806 -1.290 1.00 81.75 105 ARG A O 1
ATOM 770 N N . SER A 1 106 ? 6.487 3.752 -0.971 1.00 81.12 106 SER A N 1
ATOM 771 C CA . SER A 1 106 ? 6.927 3.960 -2.347 1.00 81.12 106 SER A CA 1
ATOM 772 C C . SER A 1 106 ? 7.937 2.908 -2.828 1.00 81.12 106 SER A C 1
ATOM 774 O O . SER A 1 106 ? 8.729 2.383 -2.046 1.00 81.12 106 SER A O 1
ATOM 776 N N . TYR A 1 107 ? 7.918 2.609 -4.126 1.00 81.38 107 TYR A N 1
ATOM 777 C CA . TYR A 1 107 ? 8.967 1.842 -4.805 1.00 81.38 107 TYR A CA 1
ATOM 778 C C . TYR A 1 107 ? 9.201 2.387 -6.214 1.00 81.38 107 TYR A C 1
ATOM 780 O O . TYR A 1 107 ? 8.327 3.033 -6.793 1.00 81.38 107 TYR A O 1
ATOM 788 N N . THR A 1 108 ? 10.373 2.112 -6.775 1.00 83.94 108 THR A N 1
ATOM 789 C CA . THR A 1 108 ? 10.742 2.487 -8.141 1.00 83.94 108 THR A CA 1
ATOM 790 C C . THR A 1 108 ? 10.706 1.250 -9.022 1.00 83.94 108 THR A C 1
ATOM 792 O O . THR A 1 108 ? 11.371 0.264 -8.711 1.00 83.94 108 THR A O 1
ATOM 795 N N . VAL A 1 109 ? 9.960 1.293 -10.122 1.00 80.62 109 VAL A N 1
ATOM 796 C CA . VAL A 1 109 ? 9.972 0.239 -11.149 1.00 80.62 109 VAL A CA 1
ATOM 797 C C . VAL A 1 109 ? 10.957 0.598 -12.271 1.00 80.62 109 VAL A C 1
ATOM 799 O O . VAL A 1 109 ? 11.253 1.779 -12.459 1.00 80.62 109 VAL A O 1
ATOM 802 N N . PRO A 1 110 ? 11.498 -0.370 -13.029 1.00 80.38 110 PRO A N 1
ATOM 803 C CA . PRO A 1 110 ? 12.294 -0.070 -14.217 1.00 80.38 110 PRO A CA 1
ATOM 804 C C . PRO A 1 110 ? 11.502 0.753 -15.239 1.00 80.38 110 PRO A C 1
ATOM 806 O O . PRO A 1 110 ? 10.303 0.543 -15.408 1.00 80.38 110 PRO A O 1
ATOM 809 N N . ALA A 1 111 ? 12.175 1.621 -15.999 1.00 76.62 111 ALA A N 1
ATOM 810 C CA . ALA A 1 111 ? 11.525 2.427 -17.042 1.00 76.62 111 ALA A CA 1
ATOM 811 C C . ALA A 1 111 ? 10.828 1.574 -18.126 1.00 76.62 111 ALA A C 1
ATOM 813 O O . ALA A 1 111 ? 9.863 2.015 -18.747 1.00 76.62 111 ALA A O 1
ATOM 814 N N . SER A 1 112 ? 11.287 0.333 -18.328 1.00 72.88 112 SER A N 1
ATOM 815 C CA . SER A 1 112 ? 10.690 -0.645 -19.245 1.00 72.88 112 SER A CA 1
ATOM 816 C C . SER A 1 112 ? 9.384 -1.270 -18.739 1.00 72.88 112 SER A C 1
ATOM 818 O O . SER A 1 112 ? 8.711 -1.949 -19.509 1.00 72.88 112 SER A O 1
ATOM 820 N N . ALA A 1 113 ? 9.010 -1.059 -17.473 1.00 69.56 113 ALA A N 1
ATOM 821 C CA . ALA A 1 113 ? 7.845 -1.688 -16.850 1.00 69.56 113 ALA A CA 1
ATOM 822 C C . ALA A 1 113 ? 6.495 -1.151 -17.356 1.00 69.56 113 ALA A C 1
ATOM 824 O O . ALA A 1 113 ? 5.454 -1.756 -17.103 1.00 69.56 113 ALA A O 1
ATOM 825 N N . GLY A 1 114 ? 6.504 -0.018 -18.061 1.00 67.19 114 GLY A N 1
ATOM 826 C CA . GLY A 1 114 ? 5.289 0.683 -18.460 1.00 67.19 114 GLY A CA 1
ATOM 827 C C . GLY A 1 114 ? 4.656 1.492 -17.321 1.00 67.19 114 GLY A C 1
ATOM 828 O O . GLY A 1 114 ? 5.148 1.550 -16.194 1.00 67.19 114 GLY A O 1
ATOM 829 N N . GLY A 1 115 ? 3.571 2.196 -17.649 1.00 68.25 115 GLY A N 1
ATOM 830 C CA . GLY A 1 115 ? 2.839 3.048 -16.711 1.00 68.25 115 GLY A CA 1
ATOM 831 C C . GLY A 1 115 ? 1.764 2.306 -15.911 1.00 68.25 115 GLY A C 1
ATOM 832 O O . GLY A 1 115 ? 1.477 1.131 -16.132 1.00 68.25 115 GLY A O 1
ATOM 833 N N . ILE A 1 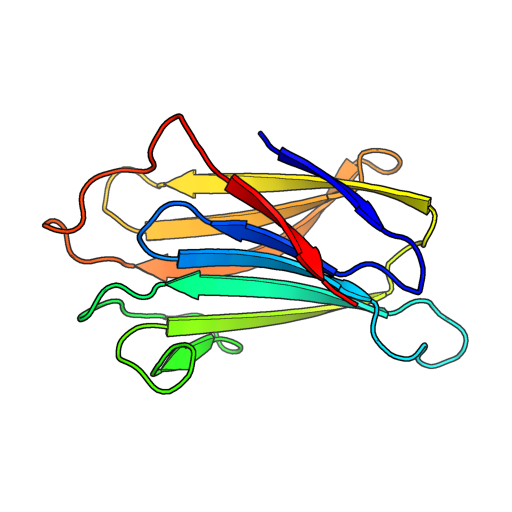116 ? 1.116 3.034 -15.001 1.00 68.56 116 ILE A N 1
ATOM 834 C CA . ILE A 1 116 ? -0.071 2.545 -14.290 1.00 68.56 116 ILE A CA 1
ATOM 835 C C . ILE A 1 116 ? -1.212 2.403 -15.300 1.00 68.56 116 ILE A C 1
ATOM 837 O O . ILE A 1 116 ? -1.586 3.372 -15.961 1.00 68.56 116 ILE A O 1
ATOM 841 N N . GLN A 1 117 ? -1.772 1.202 -15.409 1.00 67.06 117 GLN A N 1
ATOM 842 C CA . GLN A 1 117 ? -2.906 0.945 -16.292 1.00 67.06 117 GLN A CA 1
ATOM 843 C C . GLN A 1 117 ? -4.201 1.560 -15.739 1.00 67.06 117 GLN A C 1
ATOM 845 O O . GLN A 1 117 ? -4.377 1.706 -14.528 1.00 67.06 117 GLN A O 1
ATOM 850 N N . SER A 1 118 ? -5.121 1.922 -16.637 1.00 64.69 118 SER A N 1
ATOM 851 C CA . SER A 1 118 ? -6.421 2.512 -16.284 1.00 64.69 118 SER A CA 1
ATOM 852 C C . SER A 1 118 ? -7.417 1.496 -15.711 1.00 64.69 118 SER A C 1
ATOM 854 O O . SER A 1 118 ? -8.366 1.890 -15.033 1.00 64.69 118 SER A O 1
ATOM 856 N N . SER A 1 119 ? -7.196 0.200 -15.950 1.00 62.25 119 SER A N 1
ATOM 857 C CA . SER A 1 119 ? -7.972 -0.911 -15.397 1.00 62.25 119 SER A CA 1
ATOM 858 C C . SER A 1 119 ? -7.213 -1.638 -14.289 1.00 62.25 119 SER A C 1
ATOM 860 O O . SER A 1 119 ? -5.990 -1.758 -14.323 1.00 62.25 119 SER A O 1
ATOM 862 N N . GLN A 1 120 ? -7.955 -2.162 -13.319 1.00 65.56 120 GLN A N 1
ATOM 863 C CA . GLN A 1 120 ? -7.428 -2.886 -12.162 1.00 65.56 120 GLN A CA 1
ATOM 864 C C . GLN A 1 120 ? -8.470 -3.905 -11.695 1.00 65.56 120 GLN A C 1
ATOM 866 O O . GLN A 1 120 ? -9.668 -3.620 -11.741 1.00 65.56 120 GLN A O 1
ATOM 871 N N . VAL A 1 121 ? -8.017 -5.075 -11.243 1.00 63.69 121 VAL A N 1
ATOM 872 C CA . VAL A 1 121 ? -8.878 -6.102 -10.641 1.00 63.69 121 VAL A CA 1
ATOM 873 C C . VAL A 1 121 ? -8.809 -5.962 -9.125 1.00 63.69 121 VAL A C 1
ATOM 875 O O . VAL A 1 121 ? -7.732 -5.748 -8.572 1.00 63.69 121 VAL A O 1
ATOM 878 N N . GLY A 1 122 ? -9.955 -6.047 -8.451 1.00 63.91 122 GLY A N 1
ATOM 879 C CA . GLY A 1 122 ? -10.044 -6.067 -6.993 1.00 63.91 122 GLY A CA 1
ATOM 880 C C . GLY A 1 122 ? -10.663 -7.370 -6.510 1.00 63.91 122 GLY A C 1
ATOM 881 O O . GLY A 1 122 ? -11.641 -7.823 -7.100 1.00 63.91 122 GLY A O 1
ATOM 882 N N . PHE A 1 123 ? -10.121 -7.959 -5.449 1.00 64.94 123 PHE A N 1
ATOM 883 C CA . PHE A 1 123 ? -10.700 -9.142 -4.814 1.00 64.94 123 PHE A CA 1
ATOM 884 C C . PHE A 1 123 ? -10.704 -9.016 -3.292 1.00 64.94 123 PHE A C 1
ATOM 886 O O . PHE A 1 123 ? -9.879 -8.306 -2.709 1.00 64.94 123 PHE A O 1
ATOM 893 N N . VAL A 1 124 ? -11.672 -9.697 -2.675 1.00 66.50 124 VAL A N 1
ATOM 894 C CA . VAL A 1 124 ? -11.751 -9.874 -1.227 1.00 66.50 124 VAL A CA 1
ATOM 895 C C . VAL A 1 124 ? -11.228 -11.261 -0.888 1.00 66.50 124 VAL A C 1
ATOM 897 O O . VAL A 1 124 ? -11.722 -12.246 -1.433 1.00 66.50 124 VAL A O 1
ATOM 900 N N . GLU A 1 125 ? -10.248 -11.325 0.004 1.00 58.50 125 GLU A N 1
ATOM 901 C CA . GLU A 1 125 ? -9.694 -12.572 0.537 1.00 58.50 125 GLU A CA 1
ATOM 902 C C . GLU A 1 125 ? -9.984 -12.675 2.044 1.00 58.50 125 GLU A C 1
ATOM 904 O O . GLU A 1 125 ? -10.052 -11.644 2.731 1.00 58.50 125 GLU A O 1
ATOM 909 N N . TRP A 1 126 ? -10.193 -13.909 2.519 1.00 52.19 126 TRP A N 1
ATOM 910 C CA . TRP A 1 126 ? -10.602 -14.258 3.885 1.00 52.19 126 TRP A CA 1
ATOM 911 C C . TRP A 1 126 ? -9.464 -14.929 4.651 1.00 52.19 126 TRP A C 1
ATOM 913 O O . TRP A 1 126 ? -8.889 -15.895 4.101 1.00 52.19 126 TRP A O 1
#